Protein AF-A0A2N6G272-F1 (afdb_monomer)

Structure (mmCIF, N/CA/C/O backbone):
data_AF-A0A2N6G272-F1
#
_entry.id   AF-A0A2N6G272-F1
#
loop_
_atom_site.group_PDB
_atom_site.id
_atom_site.type_symbol
_atom_site.label_atom_id
_atom_site.label_alt_id
_atom_site.label_comp_id
_atom_site.label_asym_id
_atom_site.label_entity_id
_atom_site.label_seq_id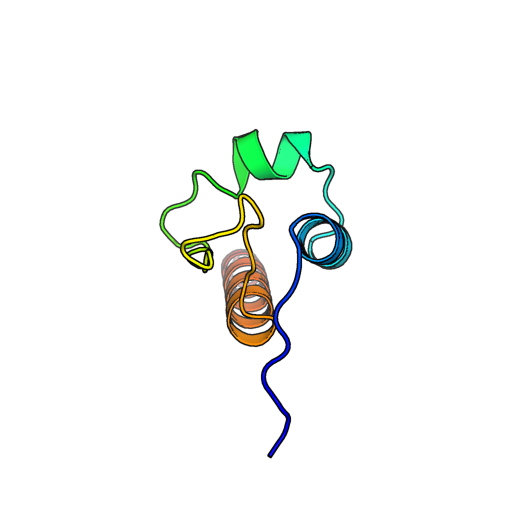
_atom_site.pdbx_PDB_ins_code
_atom_site.Cartn_x
_atom_site.Cartn_y
_atom_site.Cartn_z
_atom_site.occupancy
_atom_site.B_iso_or_equiv
_atom_site.auth_seq_id
_atom_site.auth_comp_id
_atom_site.auth_asym_id
_atom_site.auth_atom_id
_atom_site.pdbx_PDB_model_num
ATOM 1 N N . MET A 1 1 ? -2.991 -22.793 -3.861 1.00 44.19 1 MET A N 1
ATOM 2 C CA . MET A 1 1 ? -2.083 -21.709 -3.431 1.00 44.19 1 MET A CA 1
ATOM 3 C C . MET A 1 1 ? -2.666 -20.412 -3.943 1.00 44.19 1 MET A C 1
ATOM 5 O O . MET A 1 1 ? -2.773 -20.253 -5.154 1.00 44.19 1 MET A O 1
ATOM 9 N N . GLU A 1 2 ? -3.139 -19.549 -3.051 1.00 56.28 2 GLU A N 1
ATOM 10 C CA . GLU A 1 2 ? -3.628 -18.225 -3.438 1.00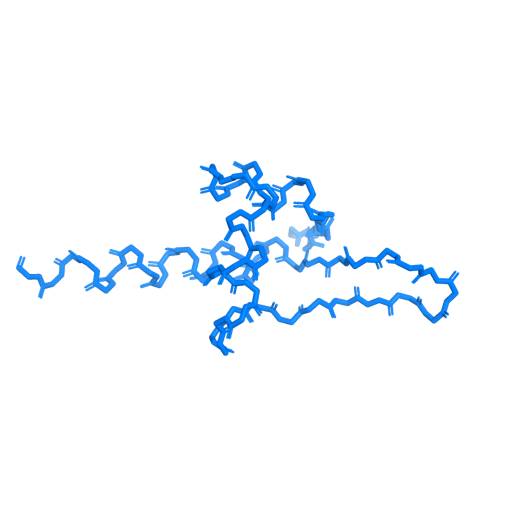 56.28 2 GLU A CA 1
ATOM 11 C C . GLU A 1 2 ? -2.427 -17.425 -3.967 1.00 56.28 2 GLU A C 1
ATOM 13 O O . GLU A 1 2 ? -1.396 -17.343 -3.299 1.00 56.28 2 GLU A O 1
ATOM 18 N N . LYS A 1 3 ? -2.491 -16.962 -5.220 1.00 63.00 3 LYS A N 1
ATOM 19 C CA . LYS A 1 3 ? -1.396 -16.195 -5.824 1.00 63.00 3 LYS A CA 1
ATOM 20 C C . LYS A 1 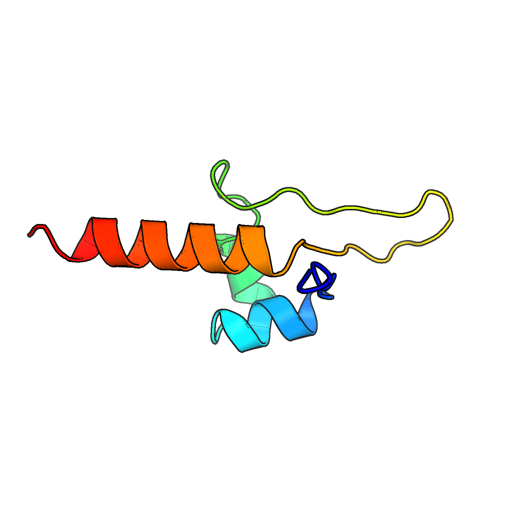3 ? -1.348 -14.843 -5.125 1.00 63.00 3 LYS A C 1
ATOM 22 O O . LYS A 1 3 ? -2.329 -14.106 -5.197 1.00 63.00 3 LYS A O 1
ATOM 27 N N . ASP A 1 4 ? -0.228 -14.527 -4.479 1.00 78.44 4 ASP A N 1
ATOM 28 C CA . ASP A 1 4 ? -0.024 -13.198 -3.907 1.00 78.44 4 ASP A CA 1
ATOM 29 C C . ASP A 1 4 ? -0.163 -12.152 -5.020 1.00 78.44 4 ASP A C 1
ATOM 31 O O . ASP A 1 4 ? 0.571 -12.165 -6.013 1.00 78.44 4 ASP A O 1
ATOM 35 N N . ARG A 1 5 ? -1.190 -11.309 -4.908 1.00 89.88 5 ARG A N 1
ATOM 36 C CA . ARG A 1 5 ? -1.503 -10.305 -5.920 1.00 89.88 5 ARG A CA 1
ATOM 37 C C . ARG A 1 5 ? -0.672 -9.062 -5.647 1.00 89.88 5 ARG A C 1
ATOM 39 O O . ARG A 1 5 ? -0.636 -8.552 -4.532 1.00 89.88 5 ARG A O 1
ATOM 46 N N . LEU A 1 6 ? -0.052 -8.540 -6.697 1.00 92.00 6 LEU A N 1
ATOM 47 C CA . LEU A 1 6 ? 0.637 -7.259 -6.647 1.00 92.00 6 LEU A CA 1
ATOM 48 C C . LEU A 1 6 ? -0.343 -6.121 -6.932 1.00 92.00 6 LEU A C 1
ATOM 50 O O . LEU A 1 6 ? -1.083 -6.156 -7.914 1.00 92.00 6 LEU A O 1
ATOM 54 N N . LEU A 1 7 ? -0.311 -5.103 -6.081 1.00 92.88 7 LEU A N 1
ATOM 55 C CA . LEU A 1 7 ? -1.193 -3.947 -6.116 1.00 92.88 7 LEU A CA 1
ATOM 56 C C . LEU A 1 7 ? -0.449 -2.703 -6.567 1.00 92.88 7 LEU A C 1
ATOM 58 O O . LEU A 1 7 ? 0.652 -2.407 -6.097 1.00 92.88 7 LEU A O 1
ATOM 62 N N . LYS A 1 8 ? -1.086 -1.916 -7.429 1.00 92.94 8 LYS A N 1
ATOM 63 C CA . LYS A 1 8 ? -0.638 -0.554 -7.727 1.00 92.94 8 LYS A CA 1
ATOM 64 C C . LYS A 1 8 ? -1.003 0.384 -6.580 1.00 92.94 8 LYS A C 1
ATOM 66 O O . LYS A 1 8 ? -1.919 0.131 -5.807 1.00 92.94 8 LYS A O 1
ATOM 71 N N . ILE A 1 9 ? -0.346 1.541 -6.538 1.00 91.75 9 ILE A N 1
ATOM 72 C CA . ILE A 1 9 ? -0.607 2.597 -5.542 1.00 91.75 9 ILE A CA 1
ATOM 73 C C . ILE A 1 9 ? -2.096 2.944 -5.420 1.00 91.75 9 ILE A C 1
ATOM 75 O O . ILE A 1 9 ? -2.567 3.136 -4.306 1.00 91.75 9 ILE A O 1
ATOM 79 N N . LYS A 1 10 ? -2.839 3.002 -6.536 1.00 91.88 10 LYS A N 1
ATOM 80 C CA . LYS A 1 10 ? -4.288 3.265 -6.511 1.00 91.88 10 LYS A CA 1
ATOM 81 C C . LYS A 1 10 ? -5.041 2.210 -5.695 1.00 91.88 10 LYS A C 1
ATOM 83 O O . LYS A 1 10 ? -5.737 2.579 -4.762 1.00 91.88 10 LYS A O 1
ATOM 88 N N . GLU A 1 11 ? -4.798 0.932 -5.972 1.00 93.56 11 GLU A N 1
ATOM 89 C CA . GLU A 1 11 ? -5.440 -0.187 -5.268 1.00 93.56 11 GLU A CA 1
ATOM 90 C C . GLU A 1 11 ? -5.050 -0.228 -3.784 1.00 93.56 11 GLU A C 1
ATOM 92 O O . GLU A 1 11 ? -5.880 -0.494 -2.921 1.00 93.56 11 GLU A O 1
ATOM 97 N N . VAL A 1 12 ? -3.791 0.090 -3.464 1.00 93.00 12 VAL A N 1
ATOM 98 C CA . VAL A 1 12 ? -3.338 0.228 -2.071 1.00 93.00 12 VAL A CA 1
ATOM 99 C C . VAL A 1 12 ? -4.089 1.359 -1.364 1.00 93.00 12 VAL A C 1
ATOM 101 O O . VAL A 1 12 ? -4.539 1.186 -0.237 1.00 93.00 12 VAL A O 1
ATOM 104 N N . CYS A 1 13 ? -4.251 2.513 -2.014 1.00 93.81 13 CYS A N 1
ATOM 105 C CA . CYS A 1 13 ? -4.992 3.643 -1.453 1.00 93.81 13 CYS A CA 1
ATOM 106 C C . CYS A 1 13 ? -6.474 3.303 -1.238 1.00 93.81 13 CYS A C 1
ATOM 108 O O . CYS A 1 13 ? -7.029 3.672 -0.206 1.00 93.81 13 CYS A O 1
ATOM 110 N N . GLU A 1 14 ? -7.087 2.563 -2.165 1.00 93.25 14 GLU A N 1
ATOM 111 C CA . GLU A 1 14 ? -8.462 2.067 -2.040 1.00 93.25 14 GLU A CA 1
ATOM 112 C C . GLU A 1 14 ? -8.610 1.098 -0.859 1.00 93.25 14 GLU A C 1
ATOM 114 O O . GLU A 1 14 ? -9.504 1.278 -0.035 1.00 93.25 14 GLU A O 1
ATOM 119 N N . LEU A 1 15 ? -7.692 0.136 -0.700 1.00 90.81 15 LEU A N 1
ATOM 120 C CA . LEU A 1 15 ? -7.688 -0.791 0.443 1.00 90.81 15 LEU A CA 1
ATOM 121 C C . LEU A 1 15 ? -7.534 -0.084 1.789 1.00 90.81 15 LEU A C 1
ATOM 123 O O . LEU A 1 15 ? -8.141 -0.478 2.783 1.00 90.81 15 LEU A O 1
ATOM 127 N N . LEU A 1 16 ? -6.697 0.949 1.826 1.00 89.94 16 LEU A N 1
ATOM 128 C CA . LEU A 1 16 ? -6.468 1.757 3.017 1.00 89.94 16 LEU A CA 1
ATOM 129 C C . LEU A 1 16 ? -7.570 2.803 3.239 1.00 89.94 16 LEU A C 1
ATOM 131 O O . LEU A 1 16 ? -7.595 3.430 4.296 1.00 89.94 16 LEU A O 1
ATOM 135 N N . ASN A 1 17 ? -8.466 2.995 2.266 1.00 91.81 17 ASN A N 1
ATOM 136 C CA . ASN A 1 17 ? -9.451 4.072 2.223 1.00 91.81 17 ASN A CA 1
ATOM 137 C C . ASN A 1 17 ? -8.823 5.462 2.470 1.00 91.81 17 ASN A C 1
ATOM 139 O O . ASN A 1 17 ? -9.305 6.264 3.274 1.00 91.81 17 ASN A O 1
ATOM 143 N N . VAL A 1 18 ? -7.700 5.743 1.800 1.00 92.31 18 VAL A N 1
ATOM 144 C CA . VAL A 1 18 ? -6.970 7.017 1.903 1.00 92.31 18 VAL A CA 1
ATOM 145 C C . VAL A 1 18 ? -6.749 7.646 0.535 1.00 92.31 18 VAL A C 1
ATOM 147 O O . VAL A 1 18 ? -6.677 6.969 -0.485 1.00 92.31 18 VAL A O 1
ATOM 150 N N . SER A 1 19 ? -6.577 8.967 0.505 1.00 94.25 19 SER A N 1
ATOM 151 C CA . SER A 1 19 ? -6.137 9.647 -0.711 1.00 94.25 19 SER A CA 1
ATOM 152 C C . SER A 1 19 ? -4.656 9.382 -0.982 1.00 94.25 19 SER A C 1
ATOM 154 O O . SER A 1 19 ? -3.851 9.250 -0.058 1.00 94.25 19 SER A O 1
ATOM 156 N N . THR A 1 20 ? -4.267 9.405 -2.259 1.00 92.50 20 THR A N 1
ATOM 157 C CA . THR A 1 20 ? -2.864 9.258 -2.681 1.00 92.50 20 THR A CA 1
ATOM 158 C C . THR A 1 20 ? -1.941 10.249 -1.974 1.00 92.50 20 THR A C 1
ATOM 160 O O . THR A 1 20 ? -0.824 9.906 -1.601 1.00 92.50 20 THR A O 1
ATOM 163 N N . ARG A 1 21 ? -2.412 11.481 -1.750 1.00 93.69 21 ARG A N 1
ATOM 164 C CA . ARG A 1 21 ? -1.653 12.503 -1.026 1.00 93.69 21 ARG A CA 1
ATOM 165 C C . ARG A 1 21 ? -1.377 12.072 0.421 1.00 93.69 21 ARG A C 1
ATOM 167 O O . ARG A 1 21 ? -0.216 11.991 0.809 1.00 93.69 21 ARG A O 1
ATOM 174 N N . LYS A 1 22 ? -2.423 11.695 1.168 1.00 91.50 22 LYS A N 1
ATOM 175 C CA . LYS A 1 22 ? -2.290 11.191 2.547 1.00 91.50 22 LYS A CA 1
ATOM 176 C C . LYS A 1 22 ? -1.415 9.944 2.623 1.00 91.50 22 LYS A C 1
ATOM 178 O O . LYS A 1 22 ? -0.687 9.772 3.595 1.00 91.50 22 LYS A O 1
ATOM 183 N N . PHE A 1 23 ? -1.472 9.084 1.607 1.00 92.94 23 PHE A N 1
ATOM 184 C CA . PHE A 1 23 ? -0.600 7.921 1.522 1.00 92.94 23 PHE A CA 1
ATOM 185 C C . PHE A 1 23 ? 0.877 8.329 1.523 1.00 92.94 23 PHE A C 1
ATOM 187 O O . PHE A 1 23 ? 1.637 7.821 2.340 1.00 92.94 23 PHE A O 1
ATOM 194 N N . TYR A 1 24 ? 1.292 9.265 0.669 1.00 91.06 24 TYR A N 1
ATOM 195 C CA . TYR A 1 24 ? 2.690 9.703 0.637 1.00 91.06 24 TYR A CA 1
ATOM 196 C C . TYR A 1 24 ? 3.107 10.510 1.868 1.00 91.06 24 TYR A C 1
ATOM 198 O O . TYR A 1 24 ? 4.243 10.365 2.306 1.00 91.06 24 TYR A O 1
ATOM 206 N N . GLU A 1 25 ? 2.201 11.310 2.434 1.00 91.69 25 GLU A N 1
ATOM 207 C CA . GLU A 1 25 ? 2.483 12.132 3.618 1.00 91.69 25 GLU A CA 1
ATOM 208 C C . GLU A 1 25 ? 2.604 11.300 4.905 1.00 91.69 25 GLU A C 1
ATOM 210 O O . GLU A 1 25 ? 3.472 11.590 5.715 1.00 91.69 25 GLU A O 1
ATOM 215 N N . ASN A 1 26 ? 1.776 10.263 5.095 1.00 87.12 26 ASN A N 1
ATOM 216 C CA . ASN A 1 26 ? 1.660 9.576 6.393 1.00 87.12 26 ASN A CA 1
ATOM 217 C C . ASN A 1 26 ? 2.001 8.081 6.357 1.00 87.12 26 ASN A C 1
ATOM 219 O O . ASN A 1 26 ? 2.448 7.524 7.356 1.00 87.12 26 ASN A O 1
ATOM 223 N N . ILE A 1 27 ? 1.749 7.407 5.232 1.00 89.31 27 ILE A N 1
ATOM 224 C CA . ILE A 1 27 ? 1.854 5.943 5.144 1.00 89.31 27 ILE A CA 1
ATOM 225 C C . ILE A 1 27 ? 3.194 5.536 4.538 1.00 89.31 27 ILE A C 1
ATOM 227 O O . ILE A 1 27 ? 3.899 4.707 5.096 1.00 89.31 27 ILE A O 1
ATOM 231 N N . LYS A 1 28 ? 3.589 6.140 3.413 1.00 87.44 28 LYS A N 1
ATOM 232 C CA . LYS A 1 28 ? 4.803 5.750 2.687 1.00 87.44 28 LYS A CA 1
ATOM 233 C C . LYS A 1 28 ? 6.089 6.059 3.454 1.00 87.44 28 LYS A C 1
ATOM 235 O O . LYS A 1 28 ? 7.085 5.374 3.239 1.00 87.44 28 LYS A O 1
ATOM 240 N N . ILE A 1 29 ? 6.062 7.080 4.308 1.00 88.31 29 ILE A N 1
ATOM 241 C CA . ILE A 1 29 ? 7.181 7.441 5.184 1.00 88.31 29 ILE A CA 1
ATOM 242 C C . ILE A 1 29 ? 7.277 6.545 6.425 1.00 88.31 29 ILE A C 1
ATOM 244 O O . ILE A 1 29 ? 8.280 6.590 7.128 1.00 88.31 29 ILE A O 1
ATOM 248 N N . ASN A 1 30 ? 6.247 5.743 6.713 1.00 87.81 30 ASN A N 1
ATOM 249 C CA . ASN A 1 30 ? 6.256 4.837 7.849 1.00 87.81 30 ASN A CA 1
ATOM 250 C C . ASN A 1 30 ? 7.198 3.664 7.553 1.00 87.81 30 ASN A C 1
ATOM 252 O O . ASN A 1 30 ? 6.981 2.912 6.605 1.00 87.81 30 ASN A O 1
ATOM 256 N N . GLU A 1 31 ? 8.223 3.492 8.384 1.00 87.56 31 GLU A N 1
ATOM 257 C CA . GLU A 1 31 ? 9.233 2.444 8.208 1.00 87.56 31 GLU A CA 1
ATOM 258 C C . GLU A 1 31 ? 8.647 1.027 8.284 1.00 87.56 31 GLU A C 1
ATOM 260 O O . GLU A 1 31 ? 9.130 0.114 7.619 1.00 87.56 31 GLU A O 1
ATOM 265 N N . SER A 1 32 ? 7.565 0.841 9.046 1.00 89.00 32 SER A N 1
ATOM 266 C CA . SER A 1 32 ? 6.881 -0.448 9.148 1.00 89.00 32 SER A C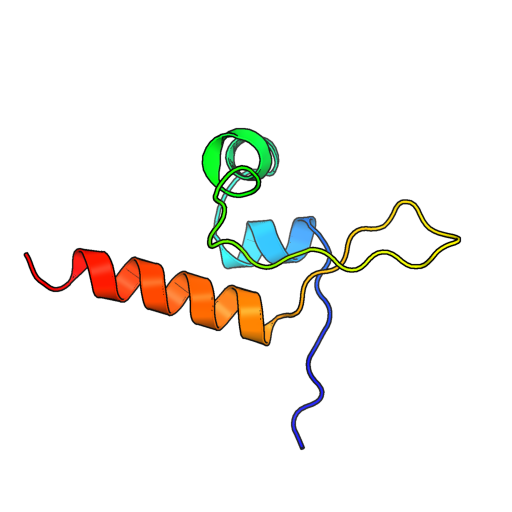A 1
ATOM 267 C C . SER A 1 32 ? 6.010 -0.766 7.930 1.00 89.00 32 SER A C 1
ATOM 269 O O . SER A 1 32 ? 5.509 -1.883 7.839 1.00 89.00 32 SER A O 1
ATOM 271 N N . PHE A 1 33 ? 5.756 0.194 7.033 1.00 91.94 33 PHE A N 1
ATOM 272 C CA . PHE A 1 33 ? 4.917 -0.040 5.858 1.00 91.94 33 PHE A CA 1
ATOM 273 C C . PHE A 1 33 ? 5.655 -0.889 4.802 1.00 91.94 33 PHE A C 1
ATOM 275 O O . PHE A 1 33 ? 6.849 -0.670 4.577 1.00 91.94 33 PHE A O 1
ATOM 282 N N . PRO A 1 34 ? 4.971 -1.818 4.099 1.00 92.69 34 PRO A N 1
ATOM 283 C CA . PRO A 1 34 ? 5.604 -2.694 3.118 1.00 92.69 34 PRO A CA 1
ATOM 284 C C . PRO A 1 34 ? 6.407 -1.955 2.046 1.00 92.69 34 PRO A C 1
ATOM 286 O O . PRO A 1 34 ? 6.009 -0.906 1.509 1.00 92.69 34 PRO A O 1
ATOM 289 N N . LYS A 1 35 ? 7.560 -2.532 1.698 1.00 91.44 35 LYS A N 1
ATOM 290 C CA . LYS A 1 35 ? 8.404 -2.005 0.626 1.00 91.44 35 LYS A CA 1
ATOM 291 C C . LYS A 1 35 ? 7.727 -2.236 -0.721 1.00 91.44 35 LYS A C 1
ATOM 293 O O . LYS A 1 35 ? 7.046 -3.226 -0.954 1.00 91.44 35 LYS A O 1
ATOM 298 N N . SER A 1 36 ? 7.907 -1.273 -1.616 1.00 91.81 36 SER A N 1
ATOM 299 C CA . SER A 1 36 ? 7.408 -1.391 -2.981 1.00 91.81 36 SER A CA 1
ATOM 300 C C . SER A 1 36 ? 8.395 -2.165 -3.840 1.00 91.81 36 SER A C 1
ATOM 302 O O . SER A 1 36 ? 9.586 -1.855 -3.810 1.00 91.81 36 SER A O 1
ATOM 304 N N . PHE A 1 37 ? 7.881 -3.046 -4.684 1.00 89.00 37 PHE A N 1
ATOM 305 C CA . PHE A 1 37 ? 8.595 -3.650 -5.796 1.00 89.00 37 PHE A CA 1
ATOM 306 C C . PHE A 1 37 ? 8.537 -2.721 -7.010 1.00 89.00 37 PHE A C 1
ATOM 308 O O . PHE A 1 37 ? 7.511 -2.094 -7.288 1.00 89.00 37 PHE A O 1
ATOM 315 N N . SER A 1 38 ? 9.634 -2.636 -7.747 1.00 86.62 38 SER A N 1
ATOM 316 C CA . SER A 1 38 ? 9.705 -1.934 -9.027 1.00 86.62 38 SER A CA 1
ATOM 317 C C . SER A 1 38 ? 10.452 -2.817 -10.008 1.00 86.62 38 SER A C 1
ATOM 319 O O . SER A 1 38 ? 11.532 -3.305 -9.690 1.00 86.62 38 SER A O 1
ATOM 321 N N . PHE A 1 39 ? 9.881 -3.021 -11.191 1.00 82.06 39 PHE A N 1
ATOM 322 C CA . PHE A 1 39 ? 10.601 -3.668 -12.282 1.00 82.06 39 PHE A CA 1
ATOM 323 C C . PHE A 1 39 ? 11.595 -2.672 -12.877 1.00 82.06 39 PHE A C 1
ATOM 325 O O . PHE A 1 39 ? 11.217 -1.517 -13.082 1.00 82.06 39 PHE A O 1
ATOM 332 N N . GLU A 1 40 ? 12.820 -3.112 -13.184 1.00 78.06 40 GLU A N 1
ATOM 333 C CA . GLU A 1 40 ? 13.930 -2.257 -13.653 1.00 78.06 40 GLU A CA 1
ATOM 334 C C . GLU A 1 40 ? 13.554 -1.338 -14.829 1.00 78.06 40 GLU A C 1
ATOM 336 O O . GLU A 1 40 ? 14.066 -0.228 -14.936 1.00 78.06 40 GLU A O 1
ATOM 341 N N . ASN A 1 41 ? 12.572 -1.735 -15.644 1.00 78.31 41 ASN A N 1
ATOM 342 C CA . ASN A 1 41 ? 12.120 -0.983 -16.816 1.00 78.31 41 ASN A CA 1
ATOM 343 C C . ASN A 1 41 ? 10.805 -0.208 -16.630 1.00 78.31 41 ASN A C 1
ATOM 345 O O . ASN A 1 41 ? 10.260 0.316 -17.601 1.00 78.31 41 ASN A O 1
ATOM 349 N N . THR A 1 42 ? 10.256 -0.108 -15.413 1.00 78.62 42 THR A N 1
ATOM 350 C CA . THR A 1 42 ? 9.014 0.648 -15.180 1.00 78.62 42 THR A CA 1
ATOM 351 C C . THR A 1 42 ? 9.109 1.568 -13.971 1.00 78.62 42 THR A C 1
ATOM 353 O O . THR A 1 42 ? 9.571 1.185 -12.902 1.00 78.62 42 THR A O 1
ATOM 356 N N . LYS A 1 43 ? 8.542 2.775 -14.092 1.00 81.25 43 LYS A N 1
ATOM 357 C CA . LYS A 1 43 ? 8.313 3.673 -12.943 1.00 81.25 43 LYS A CA 1
ATOM 358 C C . LYS A 1 43 ? 7.175 3.189 -12.027 1.00 81.25 43 LYS A C 1
ATOM 360 O O . LYS A 1 43 ? 6.799 3.884 -11.083 1.00 81.25 43 LYS A O 1
ATOM 365 N N . THR A 1 44 ? 6.590 2.026 -12.317 1.00 85.75 44 THR A N 1
ATOM 366 C CA . THR A 1 44 ? 5.446 1.489 -11.585 1.00 85.75 44 THR A CA 1
ATOM 367 C C . THR A 1 44 ? 5.925 0.840 -10.298 1.00 85.75 44 THR A C 1
ATOM 369 O O . THR A 1 44 ? 6.657 -0.146 -10.322 1.00 85.75 44 THR A O 1
ATOM 372 N N . LYS A 1 45 ? 5.465 1.382 -9.171 1.00 89.19 45 LYS A N 1
ATOM 373 C CA . LYS A 1 45 ? 5.635 0.766 -7.856 1.00 89.19 45 LYS A CA 1
ATOM 374 C C . LYS A 1 45 ? 4.458 -0.159 -7.579 1.00 89.19 45 LYS A C 1
ATOM 376 O O . LYS A 1 45 ? 3.302 0.262 -7.687 1.00 89.19 45 LYS A O 1
ATOM 381 N N . LEU A 1 46 ? 4.776 -1.393 -7.225 1.00 92.38 46 LEU A N 1
ATOM 382 C CA . LEU A 1 46 ? 3.832 -2.429 -6.841 1.00 92.38 46 LEU A CA 1
ATOM 383 C C . LEU A 1 46 ? 4.052 -2.833 -5.389 1.00 92.38 46 LEU A C 1
ATOM 385 O O . LEU A 1 46 ? 5.155 -2.713 -4.867 1.00 92.38 46 LEU A O 1
ATOM 389 N N . TYR A 1 47 ? 3.004 -3.317 -4.744 1.00 93.56 47 TYR A N 1
ATOM 390 C CA . TYR A 1 47 ? 3.020 -3.743 -3.350 1.00 93.56 47 TYR A CA 1
ATOM 391 C C . TYR A 1 47 ? 2.392 -5.125 -3.243 1.00 93.56 47 TYR A C 1
ATOM 393 O O . TYR A 1 47 ? 1.404 -5.388 -3.925 1.00 93.56 47 TYR A O 1
ATOM 401 N N . SER A 1 48 ? 2.934 -5.997 -2.396 1.00 93.69 48 SER A N 1
ATOM 402 C CA . SER A 1 48 ? 2.272 -7.266 -2.090 1.00 93.69 48 SER A CA 1
ATOM 403 C C . SER A 1 48 ? 0.952 -6.990 -1.371 1.00 93.69 48 SER A C 1
ATOM 405 O O . SER A 1 48 ? 0.921 -6.288 -0.356 1.00 93.69 48 SER A O 1
ATOM 407 N N . GLN A 1 49 ? -0.153 -7.527 -1.894 1.00 92.81 49 GLN A N 1
ATOM 408 C CA . GLN A 1 49 ? -1.457 -7.414 -1.247 1.00 92.81 49 GLN A CA 1
ATOM 409 C C . GLN A 1 49 ? -1.424 -8.017 0.156 1.00 92.81 49 GLN A C 1
ATOM 411 O O . GLN A 1 49 ? -1.963 -7.412 1.084 1.00 92.81 49 GLN A O 1
ATOM 416 N N . LYS A 1 50 ? -0.781 -9.179 0.320 1.00 92.31 50 LYS A N 1
ATOM 417 C CA . LYS A 1 50 ? -0.673 -9.844 1.615 1.00 92.31 50 LYS A CA 1
ATOM 418 C C . LYS A 1 50 ? 0.047 -8.962 2.633 1.00 92.31 50 LYS A C 1
ATOM 420 O O . LYS A 1 50 ? -0.521 -8.704 3.690 1.00 92.31 50 LYS A O 1
ATOM 425 N N . GLU A 1 51 ? 1.218 -8.421 2.291 1.00 93.19 51 GLU A N 1
ATOM 426 C CA . GLU A 1 51 ? 1.978 -7.567 3.216 1.00 93.19 51 GLU A CA 1
ATOM 427 C C . GLU A 1 51 ? 1.200 -6.301 3.609 1.00 93.19 51 GLU A C 1
ATOM 429 O O . GLU A 1 51 ? 1.220 -5.885 4.769 1.00 93.19 51 GLU A O 1
ATOM 434 N N . VAL A 1 52 ? 0.473 -5.686 2.665 1.00 92.50 52 VAL A N 1
ATOM 435 C CA . VAL A 1 52 ? -0.362 -4.509 2.961 1.00 92.50 52 VAL A CA 1
ATOM 436 C C . VAL A 1 52 ? -1.497 -4.872 3.922 1.00 92.50 52 VAL A C 1
ATOM 438 O O . VAL A 1 52 ? -1.737 -4.134 4.878 1.00 92.50 52 VAL A O 1
ATOM 441 N N . ILE A 1 53 ? -2.171 -6.008 3.723 1.00 91.69 53 ILE A N 1
ATOM 442 C CA . ILE A 1 53 ? -3.238 -6.478 4.622 1.00 91.69 53 ILE A CA 1
ATOM 443 C C . ILE A 1 53 ? -2.683 -6.792 6.017 1.00 91.69 53 ILE A C 1
ATOM 445 O O . ILE A 1 53 ? -3.274 -6.378 7.017 1.00 91.69 53 ILE A O 1
ATOM 449 N N . GLU A 1 54 ? -1.545 -7.483 6.1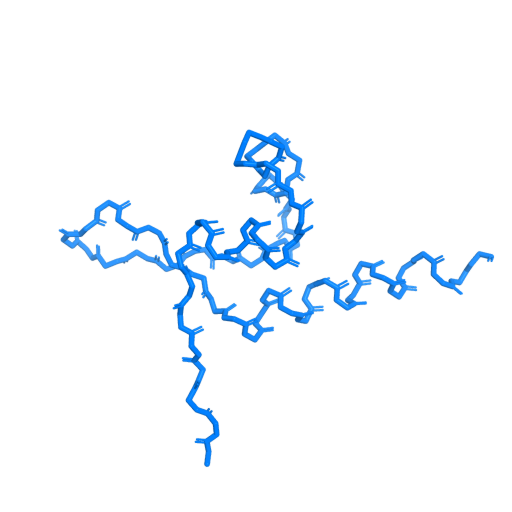01 1.00 91.75 54 GLU A N 1
ATOM 450 C CA . GLU A 1 54 ? -0.880 -7.787 7.373 1.00 91.75 54 GLU A CA 1
ATOM 451 C C . GLU A 1 54 ? -0.518 -6.505 8.129 1.00 91.75 54 GLU A C 1
ATOM 453 O O . GLU A 1 54 ? -0.794 -6.387 9.327 1.00 91.75 54 GLU A O 1
ATOM 458 N N . TRP A 1 55 ? -0.001 -5.496 7.425 1.00 92.06 55 TRP A N 1
ATOM 459 C CA . TRP A 1 55 ? 0.287 -4.197 8.019 1.00 92.06 55 TRP A CA 1
ATOM 460 C C . TRP A 1 55 ? -0.974 -3.501 8.547 1.00 92.06 55 TRP A C 1
ATOM 462 O O . TRP A 1 55 ? -0.974 -3.021 9.683 1.00 92.06 55 TRP A O 1
ATOM 472 N N . VAL A 1 56 ? -2.065 -3.481 7.772 1.00 89.38 56 VAL A N 1
ATOM 473 C CA . VAL A 1 56 ? -3.351 -2.894 8.195 1.00 89.38 56 VAL A CA 1
ATOM 474 C C . VAL A 1 56 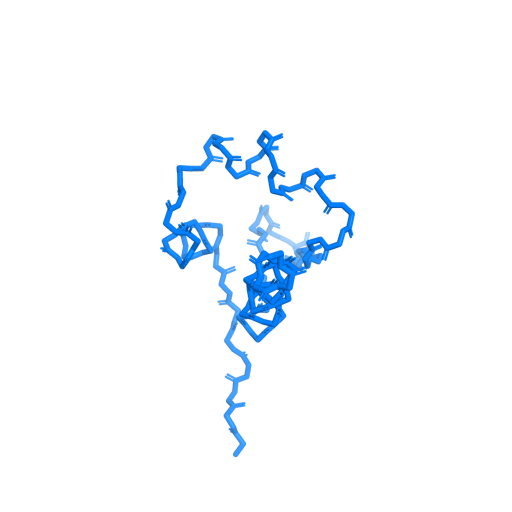? -3.886 -3.580 9.446 1.00 89.38 56 VAL A C 1
ATOM 476 O O . VAL A 1 56 ? -4.328 -2.909 10.381 1.00 89.38 56 VAL A O 1
ATOM 479 N N . ASN A 1 57 ? -3.830 -4.910 9.486 1.00 89.62 57 ASN A N 1
ATOM 480 C CA . ASN A 1 57 ? -4.263 -5.686 10.643 1.00 89.62 57 ASN A CA 1
ATOM 481 C C . ASN A 1 57 ? -3.390 -5.394 11.870 1.00 89.62 57 ASN A C 1
ATOM 483 O O . ASN A 1 57 ? -3.923 -5.218 12.965 1.00 89.62 57 ASN A O 1
ATOM 487 N N . SER A 1 58 ? -2.074 -5.253 11.683 1.00 88.12 58 SER A N 1
ATOM 488 C CA . SER A 1 58 ? -1.147 -4.847 12.744 1.00 88.12 58 SER A CA 1
ATOM 489 C C . SER A 1 58 ? -1.482 -3.458 13.298 1.00 88.12 58 SER A C 1
ATOM 491 O O . SER A 1 58 ? -1.549 -3.288 14.516 1.00 88.12 58 SER A O 1
ATOM 493 N N . GLN A 1 59 ? -1.797 -2.479 12.437 1.00 83.25 59 GLN A N 1
ATOM 494 C CA . GLN A 1 59 ? -2.236 -1.159 12.904 1.00 83.25 59 GLN A CA 1
ATOM 495 C C . GLN A 1 59 ? -3.547 -1.249 13.691 1.00 83.25 59 GLN A C 1
ATOM 497 O O . GLN A 1 59 ? -3.627 -0.714 14.790 1.00 83.25 59 GLN A O 1
ATOM 502 N N . LYS A 1 60 ? -4.557 -1.974 13.190 1.00 79.81 60 LYS A N 1
ATOM 503 C CA . LYS A 1 60 ? -5.836 -2.158 13.902 1.00 79.81 60 LYS A CA 1
ATOM 504 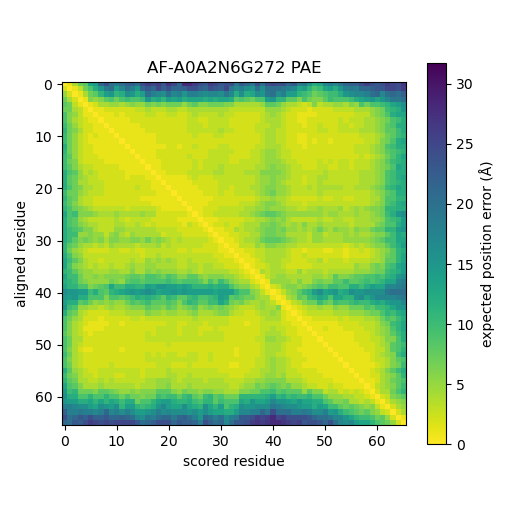C C . LYS A 1 60 ? -5.651 -2.796 15.278 1.00 79.81 60 LYS A C 1
ATOM 506 O O . LYS A 1 60 ? -6.330 -2.396 16.219 1.00 79.81 60 LYS A O 1
ATOM 511 N N . ASN A 1 61 ? -4.739 -3.760 15.401 1.00 72.69 61 ASN A N 1
ATOM 512 C CA . ASN A 1 61 ? -4.486 -4.439 16.667 1.00 72.69 61 ASN A CA 1
ATOM 513 C C . ASN A 1 61 ? -3.779 -3.528 17.686 1.00 72.69 61 ASN A C 1
ATOM 515 O O . ASN A 1 61 ? -4.085 -3.594 18.873 1.00 72.69 61 ASN A O 1
ATOM 519 N N . LYS A 1 62 ? -2.910 -2.609 17.234 1.00 63.91 62 LYS A N 1
ATOM 520 C CA . LYS A 1 62 ? -2.293 -1.592 18.109 1.00 63.91 62 LYS A CA 1
ATOM 521 C C . LYS A 1 62 ? -3.320 -0.669 18.773 1.00 63.91 62 LYS A C 1
ATOM 523 O O . LYS A 1 62 ? -3.099 -0.249 19.901 1.00 63.91 62 LYS A O 1
ATOM 528 N N . TYR A 1 63 ? -4.440 -0.381 18.109 1.00 58.31 63 TYR A N 1
ATOM 529 C CA . TYR A 1 63 ? -5.503 0.478 18.650 1.00 58.31 63 TYR A CA 1
ATOM 530 C C . TYR A 1 63 ? -6.561 -0.269 19.476 1.00 58.31 63 TYR A C 1
ATOM 532 O O . TYR A 1 63 ? -7.467 0.369 20.001 1.00 58.31 63 TYR A O 1
ATOM 540 N N . ARG A 1 64 ? -6.483 -1.604 19.588 1.00 51.84 64 ARG A N 1
ATOM 541 C CA . ARG A 1 64 ? -7.493 -2.427 20.280 1.00 51.84 64 ARG A CA 1
ATOM 542 C C . ARG A 1 64 ? -7.101 -2.831 21.710 1.00 51.84 64 ARG A C 1
ATOM 544 O O . ARG A 1 64 ? -7.894 -3.478 22.378 1.00 51.84 64 ARG A O 1
ATOM 551 N N . ASN A 1 65 ? -5.911 -2.433 22.163 1.00 46.44 65 ASN A N 1
ATOM 552 C CA . ASN A 1 65 ? -5.387 -2.667 23.516 1.00 46.44 65 ASN A CA 1
ATOM 553 C C . ASN A 1 65 ? -5.285 -1.357 24.329 1.00 46.44 65 ASN A C 1
ATOM 555 O O . ASN A 1 65 ? -4.286 -1.126 25.010 1.00 46.44 65 ASN A O 1
ATOM 559 N N . ILE A 1 66 ? -6.296 -0.489 24.224 1.00 44.88 66 ILE A N 1
ATOM 560 C CA . ILE A 1 66 ? -6.467 0.693 25.084 1.00 44.88 66 ILE A CA 1
ATOM 561 C 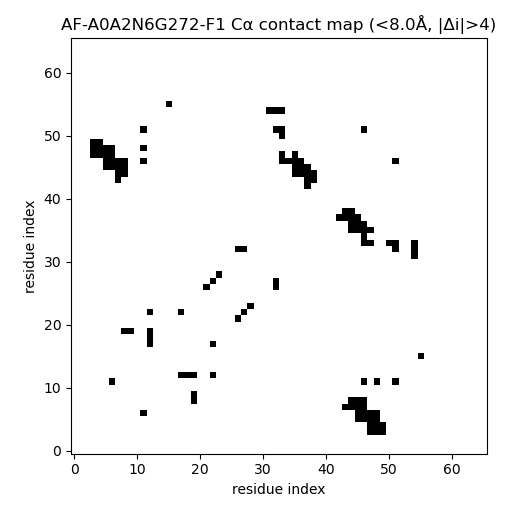C . ILE A 1 66 ? -7.821 0.586 25.775 1.00 44.88 66 ILE A C 1
ATOM 563 O O 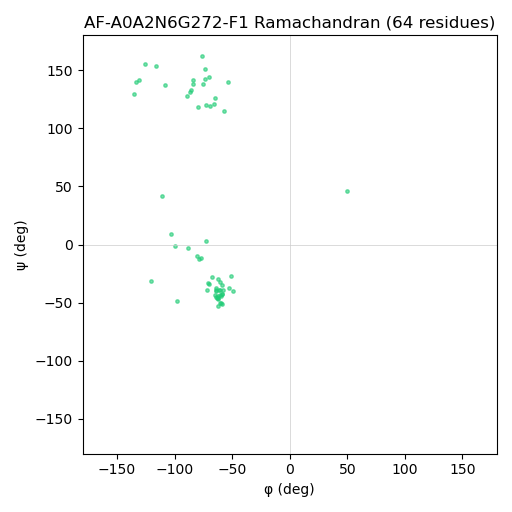. ILE A 1 66 ? -8.799 0.282 25.052 1.00 44.88 66 ILE A O 1
#

pLDDT: mean 84.95, std 12.78, range [44.19, 94.25]

Solvent-accessible surface area (backbone atoms only — not comparable to full-atom values): 4078 Å² total; per-residue (Å²): 129,87,78,83,48,74,30,45,63,67,56,50,24,58,76,68,71,47,54,70,67,56,37,58,71,62,44,70,70,36,84,85,46,72,74,68,48,61,55,98,91,46,96,56,53,28,31,52,46,62,54,50,50,53,46,52,52,52,54,56,54,68,69,66,81,117

Mean predicted aligned error: 5.84 Å

Secondary structure (DSSP, 8-state):
-----EEEHHHHHHHHT--HHHIIIIITT-TTSPPPEE-TT---EEEEHHHHHHHHHHHHHHTS--

Foldseek 3Di:
DPPFDKDFLVVLCVVVVHDSVCCVVPPVPDPQHFDWDDDPPDPTTIGGPVSSVVVVVVVVVVVVPD

Nearest PDB structures (foldseek):
  4lhf-assembly1_A  TM=5.639E-01  e=3.898E-01  Peduovirus P2
  5y6i-assembly1_B  TM=4.163E-01  e=2.995E+00  Pseudomonas aeruginosa
  7el2-assembly1_B-2  TM=4.984E-01  e=7.758E+00  Acinetobacter baumannii
  5o6g-assembly1_A  TM=3.199E-01  e=4.504E+00  Desulfurococcus mucosus

Radius of gyration: 12.66 Å; Cα contacts (8 Å, |Δi|>4): 61; chains: 1; bounding box: 23×34×42 Å

Sequence (66 aa):
MEKDRLLKIKEVCELLNVSTRKFYENIKINESFPKSFSFENTKTKLYSQKEVIEWVNSQKNKYRNI